Protein AF-A0A3D2ZD59-F1 (afdb_monomer)

Mean predicted aligned error: 4.28 Å

Solvent-accessible surface area (backbone atoms only — not comparable to full-atom values): 7266 Å² total; per-residue (Å²): 135,93,70,83,56,77,89,48,37,69,46,38,44,44,65,37,63,84,46,40,33,42,37,32,32,25,46,57,78,86,82,85,55,54,63,61,55,46,48,44,48,31,19,65,52,44,26,32,56,60,87,42,52,45,80,49,58,53,46,76,92,74,23,44,92,54,97,49,66,54,91,83,38,52,62,78,55,46,43,61,51,45,32,52,43,25,41,53,51,40,54,51,49,43,54,47,40,18,66,74,71,71,50,64,56,91,57,49,43,68,49,77,41,21,35,32,32,71,92,76,70,49,69,46,47,48,16,81,72,94

Secondary structure (DSSP, 8-state):
--PPPGGGHHHHEEE-TTS-EEEEES---SSS-HHHHHHHHHHHHHT--GGGEEEEES-TTTS-----S-TT-IIIIIHHHHHHHHHHHHHHHHHHHHHHHTS-GGGEEEETTEEEETTTTEEEEGGGT-

Radius of gyration: 15.38 Å; Cα contacts (8 Å, |Δi|>4): 216; chains: 1; bounding box: 40×30×43 Å

pLDDT: mean 92.48, std 12.33, range [32.56, 98.56]

Structure (mmCIF, N/CA/C/O backbone):
data_AF-A0A3D2ZD59-F1
#
_entry.id   AF-A0A3D2ZD59-F1
#
loop_
_atom_site.group_PDB
_atom_site.id
_atom_site.type_symbol
_atom_site.label_atom_id
_atom_site.label_alt_id
_atom_site.label_comp_id
_atom_site.label_asym_id
_atom_site.label_entity_id
_atom_site.label_seq_id
_atom_site.pdbx_PDB_ins_code
_atom_site.Cartn_x
_atom_site.Cartn_y
_atom_site.Cartn_z
_atom_site.occupancy
_atom_site.B_iso_or_equiv
_atom_site.auth_seq_id
_atom_site.auth_comp_id
_atom_site.auth_asym_id
_atom_site.auth_atom_id
_atom_site.pdbx_PDB_model_num
ATOM 1 N N . ALA A 1 1 ? -3.764 19.796 -15.559 1.00 32.56 1 ALA A N 1
ATOM 2 C CA . ALA A 1 1 ? -4.870 19.505 -14.630 1.00 32.56 1 ALA A CA 1
ATOM 3 C C . ALA A 1 1 ? -4.344 18.541 -13.577 1.00 32.56 1 ALA A C 1
ATOM 5 O O . ALA A 1 1 ? -3.810 17.505 -13.942 1.00 32.56 1 ALA A O 1
ATOM 6 N N . THR A 1 2 ? -4.352 18.942 -12.307 1.00 42.25 2 THR A N 1
ATOM 7 C CA . THR A 1 2 ? -3.695 18.249 -11.180 1.00 42.25 2 THR A CA 1
ATOM 8 C C . THR A 1 2 ? -4.701 17.574 -10.245 1.00 42.25 2 THR A C 1
ATOM 10 O O . THR A 1 2 ? -4.445 17.472 -9.050 1.00 42.25 2 THR A O 1
ATOM 13 N N . GLY A 1 3 ? -5.836 17.125 -10.783 1.00 39.25 3 GLY A N 1
ATOM 14 C CA . GLY A 1 3 ? -6.740 16.207 -10.095 1.00 39.25 3 GLY A CA 1
ATOM 15 C C . GLY A 1 3 ? -6.372 14.785 -10.490 1.00 39.25 3 GLY A C 1
ATOM 16 O O . GLY A 1 3 ? -6.234 14.507 -11.680 1.00 39.25 3 GLY A O 1
ATOM 17 N N . VAL A 1 4 ? -6.141 13.917 -9.509 1.00 44.81 4 VAL A N 1
ATOM 18 C CA . VAL A 1 4 ? -6.167 12.474 -9.753 1.00 44.81 4 VAL A CA 1
ATOM 19 C C . VAL A 1 4 ? -7.634 12.151 -10.025 1.00 44.81 4 VAL A C 1
ATOM 21 O O . VAL A 1 4 ? -8.473 12.424 -9.176 1.00 44.81 4 VAL A O 1
ATOM 24 N N . ASP A 1 5 ? -7.947 11.684 -11.229 1.00 50.88 5 ASP A N 1
ATOM 25 C CA . ASP A 1 5 ? -9.270 11.150 -11.548 1.00 50.88 5 ASP A CA 1
ATOM 26 C C . ASP A 1 5 ? -9.483 9.890 -10.693 1.00 50.88 5 ASP A C 1
ATOM 28 O O . ASP A 1 5 ? -8.634 8.996 -10.688 1.00 50.88 5 ASP A O 1
ATOM 32 N N . GLU A 1 6 ? -10.567 9.839 -9.918 1.00 49.81 6 GLU A N 1
ATOM 33 C CA . GLU A 1 6 ? -10.882 8.723 -9.013 1.00 49.81 6 GLU A CA 1
ATOM 34 C C . GLU A 1 6 ? -10.988 7.396 -9.781 1.00 49.81 6 GLU A C 1
ATOM 36 O O . GLU A 1 6 ? -10.546 6.359 -9.285 1.00 49.81 6 GLU A O 1
ATOM 41 N N . GLY A 1 7 ? -11.429 7.445 -11.047 1.00 52.38 7 GLY A N 1
ATOM 42 C CA . GLY A 1 7 ? -11.441 6.294 -11.955 1.00 52.38 7 GLY A CA 1
ATOM 43 C C . GLY A 1 7 ? -10.050 5.785 -12.356 1.00 52.38 7 GLY A C 1
ATOM 44 O O . GLY A 1 7 ? -9.934 4.705 -12.930 1.00 52.38 7 GLY A O 1
ATOM 45 N N . GLN A 1 8 ? -8.982 6.527 -12.046 1.00 63.59 8 GLN A N 1
ATOM 46 C CA . GLN A 1 8 ? -7.604 6.155 -12.363 1.00 63.59 8 GLN A CA 1
ATOM 47 C C . GLN A 1 8 ? -6.833 5.583 -11.166 1.00 63.59 8 GLN A C 1
ATOM 49 O O . GLN A 1 8 ? -5.776 4.997 -11.383 1.00 63.59 8 GLN A O 1
ATOM 54 N N . ILE A 1 9 ? -7.329 5.679 -9.920 1.00 74.81 9 ILE A N 1
ATOM 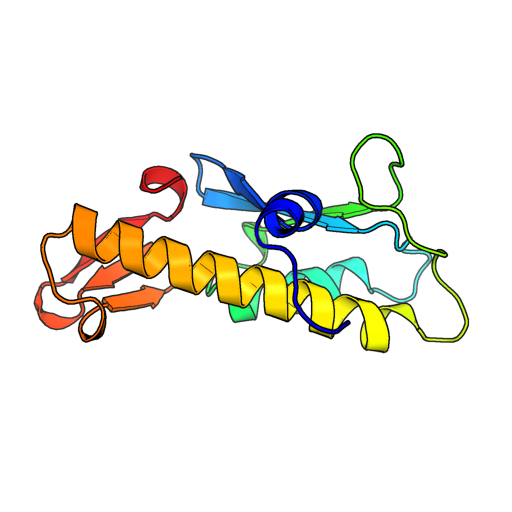55 C CA . ILE A 1 9 ? -6.636 5.110 -8.740 1.00 74.81 9 ILE A CA 1
ATOM 56 C C . ILE A 1 9 ? -6.370 3.615 -8.943 1.00 74.81 9 ILE A C 1
ATOM 58 O O . ILE A 1 9 ? -5.237 3.169 -8.756 1.00 74.81 9 ILE A O 1
ATOM 62 N N . GLY A 1 10 ? -7.377 2.879 -9.428 1.00 78.94 10 GLY A N 1
ATOM 63 C CA . GLY A 1 10 ? -7.272 1.450 -9.737 1.00 78.94 10 GLY A CA 1
ATOM 64 C C . GLY A 1 10 ? -6.219 1.110 -10.796 1.00 78.94 10 GLY A C 1
ATOM 65 O O . GLY A 1 10 ? -5.752 -0.021 -10.856 1.00 78.94 10 GLY A O 1
ATOM 66 N N . ALA A 1 11 ? -5.792 2.087 -11.601 1.00 85.25 11 ALA A N 1
ATOM 67 C CA . ALA A 1 11 ? -4.721 1.898 -12.568 1.00 85.25 11 ALA A CA 1
ATOM 68 C C . ALA A 1 11 ? -3.339 1.836 -11.888 1.00 85.25 11 ALA A C 1
ATOM 70 O O . ALA A 1 11 ? -2.431 1.196 -12.407 1.00 85.25 11 ALA A O 1
ATOM 71 N N . TRP A 1 12 ? -3.157 2.482 -10.730 1.00 91.38 12 TRP A N 1
ATOM 72 C CA . TRP A 1 12 ? -1.877 2.515 -10.005 1.00 91.38 12 TRP A CA 1
ATOM 73 C C . TRP A 1 12 ? -1.845 1.652 -8.749 1.00 91.38 12 TRP A C 1
ATOM 75 O O . TRP A 1 12 ? -0.756 1.280 -8.311 1.00 91.38 12 TRP A O 1
ATOM 85 N N . LEU A 1 13 ? -2.995 1.387 -8.135 1.00 94.56 13 LEU A N 1
ATOM 86 C CA . LEU A 1 13 ? -3.080 0.741 -6.834 1.00 94.56 13 LEU A CA 1
ATOM 87 C C . LEU A 1 13 ? -4.321 -0.149 -6.753 1.00 94.56 13 LEU A C 1
ATOM 89 O O . LEU A 1 13 ? -5.434 0.308 -7.003 1.00 94.56 13 LEU A O 1
ATOM 93 N N . HIS A 1 14 ? -4.133 -1.393 -6.325 1.00 94.94 14 HIS A N 1
ATOM 94 C CA . HIS A 1 14 ? -5.212 -2.326 -6.026 1.00 94.94 14 HIS A CA 1
ATOM 95 C C . HIS A 1 14 ? -4.955 -3.017 -4.686 1.00 94.94 14 HIS A C 1
ATOM 97 O O . HIS A 1 14 ? -3.836 -3.444 -4.413 1.00 94.94 14 HIS A O 1
ATOM 103 N N . ILE A 1 15 ? -5.988 -3.135 -3.857 1.00 95.50 15 ILE A N 1
ATOM 104 C CA . ILE A 1 15 ? -5.942 -3.847 -2.579 1.00 95.50 15 ILE A CA 1
ATOM 105 C C . ILE A 1 15 ? -6.837 -5.068 -2.748 1.00 95.50 15 ILE A C 1
ATOM 107 O O . ILE A 1 15 ? -8.016 -4.921 -3.050 1.00 95.50 15 ILE A O 1
ATOM 111 N N . GLY A 1 16 ? -6.253 -6.259 -2.641 1.00 94.12 16 GLY A N 1
ATOM 112 C CA . GLY A 1 16 ? -7.000 -7.506 -2.783 1.00 94.12 16 GLY A CA 1
ATOM 113 C C . GLY A 1 16 ? -7.647 -7.950 -1.473 1.00 94.12 16 GLY A C 1
ATOM 114 O O . GLY A 1 16 ? -7.209 -7.559 -0.393 1.00 94.12 16 GLY A O 1
ATOM 115 N N . GLU A 1 17 ? -8.590 -8.889 -1.561 1.00 93.38 17 GLU A N 1
ATOM 116 C CA . GLU A 1 17 ? -9.350 -9.442 -0.419 1.00 93.38 17 GLU A CA 1
ATOM 117 C C . GLU A 1 17 ? -8.469 -10.035 0.704 1.00 93.38 17 GLU A C 1
ATOM 119 O O . GLU A 1 17 ? -8.873 -10.167 1.857 1.00 93.38 17 GLU A O 1
ATOM 124 N N . LYS A 1 18 ? -7.221 -10.401 0.385 1.00 92.94 18 LYS A N 1
ATOM 125 C CA . LYS A 1 18 ? -6.228 -10.896 1.357 1.00 92.94 18 LYS A CA 1
ATOM 126 C C . LYS A 1 18 ? -5.375 -9.789 1.993 1.00 92.94 18 LYS A C 1
ATOM 128 O O . LYS A 1 18 ? -4.428 -10.101 2.704 1.00 92.94 18 LYS A O 1
ATOM 133 N N . GLY A 1 19 ? -5.656 -8.518 1.706 1.00 91.62 19 GLY A N 1
ATOM 134 C CA . GLY A 1 19 ? -4.890 -7.360 2.178 1.00 91.62 19 GLY A CA 1
ATOM 135 C C . GLY A 1 19 ? -3.582 -7.097 1.422 1.00 91.62 19 GLY A C 1
ATOM 136 O O . GLY A 1 19 ? -2.827 -6.210 1.813 1.00 91.62 19 GLY A O 1
ATOM 137 N N . VAL A 1 20 ? -3.303 -7.840 0.342 1.00 97.06 20 VAL A N 1
ATOM 138 C CA . VAL A 1 20 ? -2.121 -7.609 -0.504 1.00 97.06 20 VAL A CA 1
ATOM 139 C C . VAL A 1 20 ? -2.349 -6.380 -1.378 1.00 97.06 20 VAL A C 1
ATOM 141 O O . VAL A 1 20 ? -3.341 -6.299 -2.104 1.00 97.06 20 VAL A O 1
ATOM 144 N N . VAL A 1 21 ? -1.400 -5.448 -1.340 1.00 97.81 21 VAL A N 1
ATOM 145 C CA . VAL A 1 21 ? -1.420 -4.202 -2.107 1.00 97.81 21 VAL A CA 1
ATOM 146 C C . VAL A 1 21 ? -0.589 -4.363 -3.375 1.00 97.81 21 VAL A C 1
ATOM 148 O O . VAL A 1 21 ? 0.637 -4.436 -3.327 1.00 97.81 21 VAL A O 1
ATOM 151 N N . THR A 1 22 ? -1.248 -4.379 -4.527 1.00 98.00 22 THR A N 1
ATOM 152 C CA . THR A 1 22 ? -0.596 -4.353 -5.839 1.00 98.00 22 THR A CA 1
ATOM 153 C C . THR A 1 22 ? -0.396 -2.910 -6.291 1.00 98.00 22 THR A C 1
ATOM 155 O O . THR A 1 22 ? -1.340 -2.124 -6.320 1.00 98.00 22 THR A O 1
ATOM 158 N N . ILE A 1 23 ? 0.836 -2.562 -6.649 1.00 97.94 23 ILE A N 1
ATOM 159 C CA . ILE A 1 23 ? 1.255 -1.223 -7.064 1.00 97.94 23 ILE A CA 1
ATOM 160 C C . ILE A 1 23 ? 1.741 -1.303 -8.508 1.00 97.94 23 ILE A C 1
ATOM 162 O O . ILE A 1 23 ? 2.695 -2.023 -8.808 1.00 97.94 23 ILE A O 1
ATOM 166 N N . CYS A 1 24 ? 1.132 -0.528 -9.396 1.00 97.12 24 CYS A N 1
ATOM 167 C CA . CYS A 1 24 ? 1.411 -0.561 -10.825 1.00 97.12 24 CYS A CA 1
ATOM 168 C C . CYS A 1 24 ? 2.128 0.712 -11.279 1.00 97.12 24 CYS A C 1
ATOM 170 O O . CYS A 1 24 ? 1.707 1.838 -11.002 1.00 97.12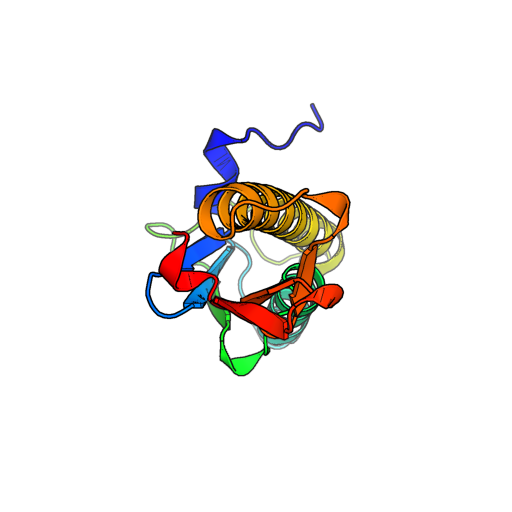 24 CYS A O 1
ATOM 172 N N . THR A 1 25 ? 3.225 0.546 -12.017 1.00 96.12 25 THR A N 1
ATOM 173 C CA . THR A 1 25 ? 3.949 1.667 -12.623 1.00 96.12 25 THR A CA 1
ATOM 174 C C . THR A 1 25 ? 4.599 1.275 -13.945 1.00 96.12 25 THR A C 1
ATOM 176 O O . THR A 1 25 ? 5.208 0.218 -14.070 1.00 96.12 25 THR A O 1
ATOM 179 N N . GLY A 1 26 ? 4.539 2.161 -14.941 1.00 95.75 26 GLY A N 1
ATOM 180 C CA . GLY A 1 26 ? 5.315 2.003 -16.173 1.00 95.75 26 GLY A CA 1
ATOM 181 C C . GLY A 1 26 ? 6.807 2.338 -16.015 1.00 95.75 26 GLY A C 1
ATOM 182 O O . GLY A 1 26 ? 7.571 2.209 -16.971 1.00 95.75 26 GLY A O 1
ATOM 183 N N . LYS A 1 27 ? 7.263 2.772 -14.827 1.00 96.19 27 LYS A N 1
ATOM 184 C CA . LYS A 1 27 ? 8.700 2.868 -14.536 1.00 96.19 27 LYS A CA 1
ATOM 185 C C . LYS A 1 27 ? 9.327 1.481 -14.550 1.00 96.19 27 LYS A C 1
ATOM 187 O O . LYS A 1 27 ? 8.713 0.507 -14.132 1.00 96.19 27 LYS A O 1
ATOM 192 N N . VAL A 1 28 ? 10.590 1.418 -14.959 1.00 95.62 28 VAL A N 1
ATOM 193 C CA . VAL A 1 28 ? 11.375 0.178 -14.974 1.00 95.62 28 VAL A CA 1
ATOM 194 C C . VAL A 1 28 ? 12.574 0.321 -14.049 1.00 95.62 28 VAL A C 1
ATOM 196 O O . VAL A 1 28 ? 13.265 1.346 -14.042 1.00 95.62 28 VAL A O 1
ATOM 199 N N . GLU A 1 29 ? 12.796 -0.708 -13.246 1.00 93.75 29 GLU A N 1
ATOM 200 C CA . GLU A 1 29 ? 13.947 -0.836 -12.362 1.00 93.75 29 GLU A CA 1
ATOM 201 C C . GLU A 1 29 ? 15.123 -1.478 -13.108 1.00 93.75 29 GLU A C 1
ATOM 203 O O . GLU A 1 29 ? 14.960 -2.530 -13.719 1.00 93.75 29 GLU A O 1
ATOM 208 N N . VAL A 1 30 ? 16.297 -0.843 -13.058 1.00 94.69 30 VAL A N 1
ATOM 209 C CA . VAL A 1 30 ? 17.532 -1.275 -13.739 1.00 94.69 30 VAL A CA 1
ATOM 210 C C . VAL A 1 30 ? 18.784 -1.135 -12.851 1.00 94.69 30 VAL A C 1
ATOM 212 O O . VAL A 1 30 ? 19.900 -1.122 -13.364 1.00 94.69 30 VAL A O 1
ATOM 215 N N . GLY A 1 31 ? 18.622 -1.027 -11.525 1.00 94.88 31 GLY A N 1
ATOM 216 C CA . GLY A 1 31 ? 19.711 -0.965 -10.537 1.00 94.88 31 GLY A CA 1
ATOM 217 C C . GLY A 1 31 ? 19.675 0.247 -9.594 1.00 94.88 31 GLY A C 1
ATOM 218 O O . GLY A 1 31 ? 20.490 0.333 -8.680 1.00 94.88 31 GLY A O 1
ATOM 219 N N . GLN A 1 32 ? 18.749 1.186 -9.791 1.00 94.56 32 GLN A N 1
ATOM 220 C CA . GLN A 1 32 ? 18.572 2.396 -8.979 1.00 94.56 32 GLN A CA 1
ATOM 221 C C . GLN A 1 32 ? 17.768 2.185 -7.684 1.00 94.56 32 GLN A C 1
ATOM 223 O O . GLN A 1 32 ? 17.667 3.098 -6.866 1.00 94.56 32 GLN A O 1
ATOM 228 N N . ASN A 1 33 ? 17.169 1.009 -7.515 1.00 95.06 33 ASN A N 1
ATOM 229 C CA . ASN A 1 33 ? 16.338 0.605 -6.387 1.00 95.06 33 ASN A CA 1
ATOM 230 C C . ASN A 1 33 ? 15.018 1.405 -6.224 1.00 95.06 33 ASN A C 1
ATOM 232 O O . ASN A 1 33 ? 14.546 1.646 -5.106 1.00 95.06 33 ASN A O 1
ATOM 236 N N . ILE A 1 34 ? 14.374 1.810 -7.330 1.00 96.56 34 ILE A N 1
ATOM 237 C CA . ILE A 1 34 ? 13.051 2.464 -7.289 1.00 96.56 34 ILE A CA 1
ATOM 238 C C . ILE A 1 34 ? 11.927 1.495 -6.934 1.00 96.56 34 ILE A C 1
ATOM 240 O O . ILE A 1 34 ? 10.928 1.942 -6.388 1.00 96.56 34 ILE A O 1
ATOM 244 N N . ARG A 1 35 ? 12.075 0.185 -7.177 1.00 97.12 35 ARG A N 1
ATOM 245 C CA . ARG A 1 35 ? 11.084 -0.801 -6.712 1.00 97.12 35 ARG A CA 1
ATOM 246 C C . ARG A 1 35 ? 10.903 -0.697 -5.194 1.00 97.12 35 ARG A C 1
ATOM 248 O O . ARG A 1 35 ? 9.813 -0.444 -4.705 1.00 97.12 35 ARG A O 1
ATOM 255 N N . THR A 1 36 ? 11.992 -0.812 -4.443 1.00 97.25 36 THR A N 1
ATOM 256 C CA . THR A 1 36 ? 11.933 -0.766 -2.978 1.00 97.25 36 THR A CA 1
ATOM 257 C C . THR A 1 36 ? 11.429 0.586 -2.478 1.00 97.25 36 THR A C 1
ATOM 259 O O . THR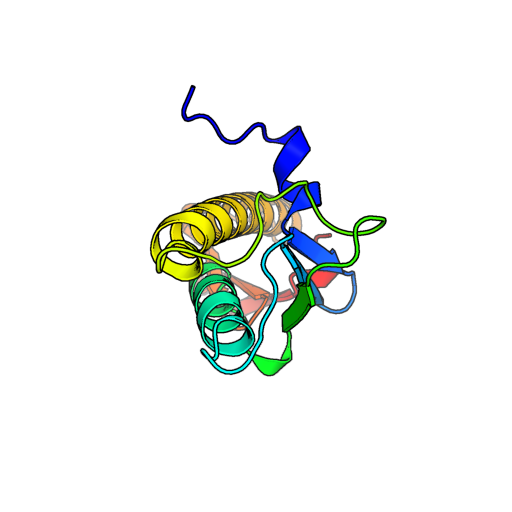 A 1 36 ? 10.488 0.642 -1.694 1.00 97.25 36 THR A O 1
ATOM 262 N N . SER A 1 37 ? 12.007 1.686 -2.967 1.00 97.50 37 SER A N 1
ATOM 263 C CA . SER A 1 37 ? 11.658 3.025 -2.469 1.00 97.50 37 SER A CA 1
ATOM 264 C C . SER A 1 37 ? 10.231 3.464 -2.818 1.00 97.50 37 SER A C 1
ATOM 266 O O . SER A 1 37 ? 9.590 4.138 -2.011 1.00 97.50 37 SER A O 1
ATOM 268 N N . LEU A 1 38 ? 9.697 3.080 -3.984 1.00 98.12 38 LEU A N 1
ATOM 269 C CA . LEU A 1 38 ? 8.302 3.363 -4.335 1.00 98.12 38 LEU A CA 1
ATOM 270 C C . LEU A 1 38 ? 7.327 2.479 -3.547 1.00 98.12 38 LEU A C 1
ATOM 272 O O . LEU A 1 38 ? 6.307 2.992 -3.091 1.00 98.12 38 LEU A O 1
ATOM 276 N N . ALA A 1 39 ? 7.650 1.197 -3.337 1.00 98.31 39 ALA A N 1
ATOM 277 C CA . ALA A 1 39 ? 6.856 0.308 -2.489 1.00 98.31 39 ALA A CA 1
ATOM 278 C C . ALA A 1 39 ? 6.768 0.835 -1.049 1.00 98.31 39 ALA A C 1
ATOM 280 O O . ALA A 1 39 ? 5.674 0.942 -0.505 1.00 98.31 39 ALA A O 1
ATOM 281 N N . GLN A 1 40 ? 7.895 1.268 -0.472 1.00 98.44 40 GLN A N 1
ATOM 282 C CA . GLN A 1 40 ? 7.938 1.897 0.854 1.00 98.44 40 GLN A CA 1
ATOM 283 C C . GLN A 1 40 ? 7.074 3.156 0.924 1.00 98.44 40 GLN A C 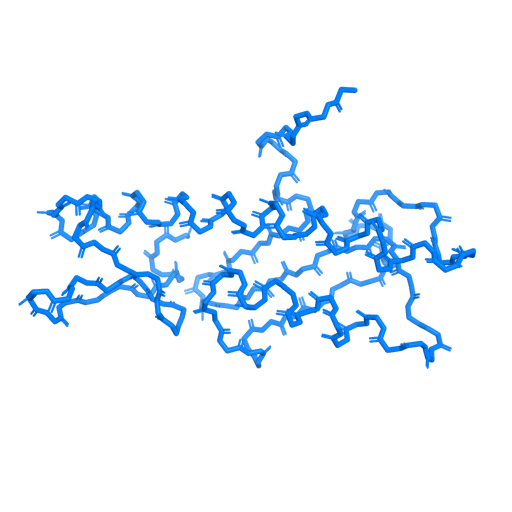1
ATOM 285 O O . GLN A 1 40 ? 6.301 3.321 1.860 1.00 98.44 40 GLN A O 1
ATOM 290 N N . ALA A 1 41 ? 7.143 4.023 -0.091 1.00 98.31 41 ALA A N 1
ATOM 291 C CA . ALA A 1 41 ? 6.336 5.239 -0.120 1.00 98.31 41 ALA A CA 1
ATOM 292 C C . ALA A 1 41 ? 4.825 4.955 -0.095 1.00 98.31 41 ALA A C 1
ATOM 294 O O . ALA A 1 41 ? 4.081 5.719 0.517 1.00 98.31 41 ALA A O 1
ATOM 295 N N . VAL A 1 42 ? 4.381 3.880 -0.753 1.00 98.44 42 VAL A N 1
ATOM 296 C CA . VAL A 1 42 ? 2.982 3.435 -0.725 1.00 98.44 42 VAL A CA 1
ATOM 297 C C . VAL A 1 42 ? 2.639 2.753 0.595 1.00 98.44 42 VAL A C 1
ATOM 299 O O . VAL A 1 42 ? 1.599 3.064 1.168 1.00 98.44 42 VAL A O 1
ATOM 302 N N . ALA A 1 43 ? 3.499 1.860 1.089 1.00 98.56 43 ALA A N 1
ATOM 303 C CA . ALA A 1 43 ? 3.289 1.137 2.340 1.00 98.56 43 ALA A CA 1
ATOM 304 C C . ALA A 1 43 ? 3.136 2.096 3.531 1.00 98.56 43 ALA A C 1
ATOM 306 O O . ALA A 1 43 ? 2.170 1.997 4.288 1.00 98.56 43 ALA A O 1
ATOM 307 N N . ASP A 1 44 ? 4.027 3.089 3.628 1.00 98.50 44 ASP A N 1
ATOM 308 C CA . ASP A 1 44 ? 3.987 4.142 4.645 1.00 98.50 44 ASP A CA 1
ATOM 309 C C . ASP A 1 44 ? 2.674 4.924 4.609 1.00 98.50 44 ASP A C 1
ATOM 311 O O . ASP A 1 44 ? 2.109 5.260 5.650 1.00 98.50 44 ASP A O 1
ATOM 315 N N . GLU A 1 45 ? 2.213 5.250 3.401 1.00 98.44 45 GLU A N 1
ATOM 316 C CA . GLU A 1 45 ? 1.005 6.035 3.195 1.00 98.44 45 GLU A CA 1
ATOM 317 C C . GLU A 1 45 ? -0.246 5.210 3.520 1.00 98.44 45 GLU A C 1
ATOM 319 O O . GLU A 1 45 ? -1.127 5.696 4.219 1.00 98.44 45 GLU A O 1
ATOM 324 N N . LEU A 1 46 ? -0.317 3.948 3.090 1.00 97.69 46 LEU A N 1
ATOM 325 C CA . LEU A 1 46 ? -1.437 3.052 3.398 1.00 97.69 46 LEU A CA 1
ATOM 326 C C . LEU A 1 46 ? -1.414 2.502 4.825 1.00 97.69 46 LEU A C 1
ATOM 328 O O . LEU A 1 46 ? -2.415 1.933 5.254 1.00 97.69 46 LEU A O 1
ATOM 332 N N . ARG A 1 47 ? -0.308 2.672 5.558 1.00 98.25 47 ARG A N 1
ATOM 333 C CA . ARG A 1 47 ? -0.090 2.075 6.884 1.00 98.25 47 ARG A CA 1
ATOM 334 C C . ARG A 1 47 ? -0.150 0.549 6.837 1.00 98.25 47 ARG A C 1
ATOM 336 O O . ARG A 1 47 ? -0.815 -0.065 7.662 1.00 98.25 47 ARG A O 1
ATOM 343 N N . VAL A 1 48 ? 0.536 -0.055 5.869 1.00 98.31 48 VAL A N 1
ATOM 344 C CA . VAL A 1 48 ? 0.668 -1.517 5.741 1.00 98.31 48 VAL A CA 1
ATOM 345 C C . VAL A 1 48 ? 2.129 -1.950 5.874 1.00 98.31 48 VAL A C 1
ATOM 347 O O . VAL A 1 48 ? 3.020 -1.159 5.550 1.00 98.31 48 VAL A O 1
ATOM 350 N N . PRO A 1 49 ? 2.404 -3.199 6.285 1.00 97.69 49 PRO A N 1
ATOM 351 C CA . PRO A 1 49 ? 3.736 -3.776 6.172 1.00 97.69 49 PRO A CA 1
ATOM 352 C C . PRO A 1 49 ? 4.240 -3.767 4.729 1.00 97.69 49 PRO A C 1
ATOM 354 O O . PRO A 1 49 ? 3.480 -4.000 3.785 1.00 97.69 49 PRO A O 1
ATOM 357 N N . LEU A 1 50 ? 5.541 -3.544 4.543 1.00 97.69 50 LEU A N 1
ATOM 358 C CA . LEU A 1 50 ? 6.146 -3.528 3.209 1.00 97.69 50 LEU A CA 1
ATOM 359 C C . LEU A 1 50 ? 5.995 -4.888 2.511 1.00 97.69 50 LEU A C 1
ATOM 361 O O . LEU A 1 50 ? 5.762 -4.945 1.305 1.00 97.69 50 LEU A O 1
ATOM 365 N N . GLU A 1 51 ? 6.083 -5.979 3.267 1.00 97.31 51 GLU A N 1
ATOM 366 C CA . GLU A 1 51 ? 5.899 -7.354 2.804 1.00 97.31 51 GLU A CA 1
ATOM 367 C C . GLU A 1 51 ? 4.491 -7.644 2.265 1.00 97.31 51 GLU A C 1
ATOM 369 O O . GLU A 1 51 ? 4.311 -8.608 1.523 1.00 97.31 51 GLU A O 1
ATOM 374 N N . HIS A 1 52 ? 3.501 -6.805 2.582 1.00 96.69 52 HIS A N 1
ATOM 375 C CA . HIS A 1 52 ? 2.152 -6.904 2.022 1.00 96.69 52 HIS A CA 1
ATOM 376 C C . HIS A 1 52 ? 2.019 -6.170 0.681 1.00 96.69 52 HIS A C 1
ATOM 378 O O . HIS A 1 52 ? 0.930 -6.126 0.111 1.00 96.69 52 HIS A O 1
ATOM 384 N N . THR A 1 53 ? 3.105 -5.598 0.154 1.00 97.94 53 THR A N 1
ATOM 385 C CA . THR A 1 53 ? 3.103 -4.892 -1.129 1.00 97.94 53 THR A CA 1
ATOM 386 C C . THR A 1 53 ? 3.756 -5.713 -2.239 1.00 97.94 53 THR A C 1
ATOM 388 O O . THR A 1 53 ? 4.768 -6.386 -2.048 1.00 97.94 53 THR A O 1
ATOM 391 N N . VAL A 1 54 ? 3.190 -5.624 -3.440 1.00 97.75 54 VAL A N 1
ATOM 392 C CA . VAL A 1 54 ? 3.729 -6.211 -4.667 1.00 97.75 54 VAL A CA 1
ATOM 393 C C . VAL A 1 54 ? 3.774 -5.127 -5.732 1.00 97.75 54 VAL A C 1
ATOM 395 O O . VAL A 1 54 ? 2.786 -4.437 -5.962 1.00 97.75 54 VAL A O 1
ATOM 398 N N . MET A 1 55 ? 4.914 -4.976 -6.406 1.00 96.94 55 MET A N 1
ATOM 399 C CA . MET A 1 55 ? 5.051 -4.026 -7.510 1.00 96.94 55 MET A CA 1
ATOM 400 C C . MET A 1 55 ? 5.044 -4.719 -8.868 1.00 96.94 55 MET A C 1
ATOM 402 O O . MET A 1 55 ? 5.880 -5.588 -9.123 1.00 96.94 55 MET A O 1
ATOM 406 N N . ILE A 1 56 ? 4.184 -4.245 -9.766 1.00 97.19 56 ILE A N 1
ATOM 407 C CA . ILE A 1 56 ? 4.193 -4.574 -11.192 1.00 97.19 56 ILE A CA 1
ATOM 408 C C . ILE A 1 56 ? 4.813 -3.390 -11.936 1.00 97.19 56 ILE A C 1
ATOM 410 O O . ILE A 1 56 ? 4.384 -2.242 -11.790 1.00 97.19 56 ILE A O 1
ATOM 414 N N . MET A 1 57 ? 5.875 -3.664 -12.696 1.00 96.69 57 MET A N 1
ATOM 415 C CA . MET A 1 57 ? 6.708 -2.643 -13.330 1.00 96.69 57 MET A CA 1
ATOM 416 C C . MET A 1 57 ? 6.930 -2.962 -14.804 1.00 96.69 57 MET A C 1
ATOM 418 O O . MET A 1 57 ? 7.441 -4.032 -15.121 1.00 96.69 57 MET A O 1
ATOM 422 N N . GLY A 1 58 ? 6.601 -2.020 -15.687 1.00 93.81 58 GLY A N 1
ATOM 423 C CA . GLY A 1 58 ? 6.938 -2.099 -17.115 1.00 93.81 58 GLY A CA 1
ATOM 424 C C . GLY A 1 58 ? 6.179 -3.143 -17.943 1.00 93.81 58 GLY A C 1
ATOM 425 O O . GLY A 1 58 ? 6.484 -3.280 -19.124 1.00 93.81 58 GLY A O 1
ATOM 426 N N . ASP A 1 59 ? 5.206 -3.849 -17.364 1.00 95.12 59 ASP A N 1
ATOM 427 C CA . ASP A 1 59 ? 4.288 -4.708 -18.114 1.00 95.12 59 ASP A CA 1
ATOM 428 C C . ASP A 1 59 ? 3.162 -3.852 -18.704 1.00 95.12 59 ASP A C 1
ATOM 430 O O . ASP A 1 59 ? 2.257 -3.419 -17.990 1.00 95.12 59 ASP A O 1
ATOM 434 N N . THR A 1 60 ? 3.245 -3.563 -20.002 1.00 93.00 60 THR A N 1
ATOM 435 C CA . THR A 1 60 ? 2.341 -2.629 -20.688 1.00 93.00 60 THR A CA 1
ATOM 436 C C . THR A 1 60 ? 0.887 -3.083 -20.739 1.00 93.00 60 THR A C 1
ATOM 438 O O . THR A 1 60 ? 0.028 -2.239 -20.979 1.00 93.00 60 THR A O 1
ATOM 441 N N . ASP A 1 61 ? 0.607 -4.367 -20.500 1.00 93.56 61 ASP A N 1
ATOM 442 C CA . ASP A 1 61 ? -0.764 -4.880 -20.426 1.00 93.56 61 ASP A CA 1
ATOM 443 C C . ASP A 1 61 ? -1.383 -4.645 -19.038 1.00 93.56 61 ASP A C 1
ATOM 445 O O . ASP A 1 61 ? -2.606 -4.618 -18.896 1.00 93.56 61 ASP A O 1
ATOM 449 N N . LEU A 1 62 ? -0.547 -4.455 -18.010 1.00 91.75 62 LEU A N 1
ATOM 450 C CA . LEU A 1 62 ? -0.963 -4.403 -16.605 1.00 91.75 62 LEU A CA 1
ATOM 451 C C . LEU A 1 62 ? -0.745 -3.044 -15.932 1.00 91.75 62 LEU A C 1
ATOM 453 O O . LEU A 1 62 ? -1.283 -2.812 -14.848 1.00 91.75 62 LEU A O 1
ATOM 457 N N . VAL A 1 63 ? 0.061 -2.153 -16.519 1.00 94.19 63 VAL A N 1
ATOM 458 C CA . VAL A 1 63 ? 0.443 -0.882 -15.884 1.00 94.19 63 VAL A CA 1
ATOM 459 C C . VAL A 1 63 ? 0.037 0.346 -16.703 1.00 94.19 63 VAL A C 1
ATOM 461 O O . VAL A 1 63 ? -0.007 0.297 -17.933 1.00 94.19 63 VAL A O 1
ATOM 464 N N . PRO A 1 64 ? -0.194 1.500 -16.050 1.00 91.06 64 PRO A N 1
ATOM 465 C CA . PRO A 1 64 ? -0.480 2.745 -16.748 1.00 91.06 64 PRO A CA 1
ATOM 466 C C . PRO A 1 64 ? 0.700 3.183 -17.605 1.00 91.06 64 PRO A C 1
ATOM 468 O O . PRO A 1 64 ? 1.863 2.998 -17.231 1.00 91.06 64 PRO A O 1
ATOM 471 N N . TYR A 1 65 ? 0.390 3.853 -18.715 1.00 91.38 65 TYR A N 1
ATOM 472 C CA . TYR A 1 65 ? 1.408 4.435 -19.577 1.00 91.38 65 TYR A CA 1
ATOM 473 C C . TYR A 1 65 ? 2.359 5.347 -18.789 1.00 91.38 65 TYR A C 1
ATOM 475 O O . TYR A 1 65 ? 1.943 6.268 -18.083 1.00 91.38 65 TYR A O 1
ATOM 483 N N . ASP A 1 66 ? 3.656 5.129 -18.985 1.00 91.94 66 ASP A N 1
ATOM 484 C CA . ASP A 1 66 ? 4.725 5.972 -18.474 1.00 91.94 66 ASP A CA 1
ATOM 485 C C . ASP A 1 66 ? 5.783 6.159 -19.572 1.00 91.94 66 ASP A C 1
ATOM 487 O O . ASP A 1 66 ? 5.976 5.315 -20.443 1.00 91.94 66 ASP A O 1
ATOM 491 N N . ARG A 1 67 ? 6.507 7.278 -19.525 1.00 92.12 67 ARG A N 1
ATOM 492 C CA . ARG A 1 67 ? 7.598 7.591 -20.463 1.00 92.12 67 ARG A CA 1
ATOM 493 C C . ARG A 1 67 ? 8.893 6.806 -20.183 1.00 92.12 67 ARG A C 1
ATOM 495 O O . ARG A 1 67 ? 9.910 7.091 -20.811 1.00 92.12 67 ARG A O 1
ATOM 502 N N . GLY A 1 68 ? 8.885 5.899 -19.213 1.00 93.00 68 GLY A N 1
ATOM 503 C CA . GLY A 1 68 ? 10.017 5.097 -18.775 1.00 93.00 68 GLY A CA 1
ATOM 504 C C . GLY A 1 68 ? 10.892 5.764 -17.709 1.00 93.00 68 GLY A C 1
ATOM 505 O O . GLY A 1 68 ? 10.607 6.839 -17.160 1.00 93.00 68 GLY A O 1
ATOM 506 N N . THR A 1 69 ? 12.001 5.094 -17.411 1.00 95.94 69 THR A N 1
ATOM 507 C CA . THR A 1 69 ? 13.016 5.527 -16.444 1.00 95.94 69 THR A CA 1
ATOM 508 C C . THR A 1 69 ? 14.123 6.298 -17.159 1.00 95.94 69 THR A C 1
ATOM 510 O O . THR A 1 69 ? 14.898 5.724 -17.916 1.00 95.94 69 THR A O 1
ATOM 513 N N . TYR A 1 70 ? 14.211 7.607 -16.916 1.00 94.06 70 TYR A N 1
ATOM 514 C CA . TYR A 1 70 ? 15.270 8.474 -17.444 1.00 94.06 70 TYR A CA 1
ATOM 515 C C . TYR A 1 70 ? 15.380 9.767 -16.625 1.00 94.06 70 TYR A C 1
ATOM 517 O O . TYR A 1 70 ? 14.464 10.120 -15.875 1.00 94.06 70 TYR A O 1
ATOM 525 N N . GLY A 1 71 ? 16.495 10.488 -16.787 1.00 95.00 71 GLY A N 1
ATOM 526 C CA . GLY A 1 71 ? 16.676 11.863 -16.296 1.00 95.00 71 GLY A CA 1
ATOM 527 C C . GLY A 1 71 ? 16.426 12.055 -14.798 1.00 95.00 71 GLY A C 1
ATOM 528 O O . GLY A 1 71 ? 15.924 13.104 -14.404 1.00 95.00 71 GLY A O 1
ATOM 529 N N . SER A 1 72 ? 16.676 11.026 -13.983 1.00 95.06 72 SER A N 1
ATOM 530 C CA . SER A 1 72 ? 16.374 11.014 -12.542 1.00 95.06 72 SER A CA 1
ATOM 531 C C . SER A 1 72 ? 14.916 11.354 -12.209 1.00 95.06 72 SER A C 1
ATOM 533 O O . SER A 1 72 ? 14.617 11.882 -11.142 1.00 95.06 72 SER A O 1
ATOM 535 N N . ARG A 1 73 ? 13.982 11.054 -13.120 1.00 94.31 73 ARG A N 1
ATOM 536 C CA . ARG A 1 73 ? 12.570 11.429 -12.970 1.00 94.31 73 ARG A CA 1
ATOM 537 C C . ARG A 1 73 ? 11.737 10.410 -12.210 1.00 94.31 73 ARG A C 1
ATOM 539 O O . ARG A 1 73 ? 10.651 10.776 -11.775 1.00 94.31 73 ARG A O 1
ATOM 546 N N . SER A 1 74 ? 12.199 9.171 -12.034 1.00 95.62 74 SER A N 1
ATOM 547 C CA . SER A 1 74 ? 11.384 8.104 -11.438 1.00 95.62 74 SER A CA 1
ATOM 548 C C . SER A 1 74 ? 10.856 8.475 -10.055 1.00 95.62 74 SER A C 1
ATOM 550 O O . SER A 1 74 ? 9.645 8.572 -9.893 1.00 95.62 74 SER A O 1
ATOM 552 N N . THR A 1 75 ? 11.725 8.801 -9.100 1.00 95.50 75 THR A N 1
ATOM 553 C CA . THR A 1 75 ? 11.288 9.200 -7.752 1.00 95.50 75 THR A CA 1
ATOM 554 C C . THR A 1 75 ? 10.537 10.537 -7.741 1.00 95.50 75 THR A C 1
ATOM 556 O O . THR A 1 75 ? 9.418 10.559 -7.232 1.00 95.50 75 THR A O 1
ATOM 559 N N . PRO A 1 76 ? 11.045 11.634 -8.348 1.00 95.56 76 PRO A N 1
ATOM 560 C CA . PRO A 1 76 ? 10.366 12.933 -8.291 1.00 95.56 76 PRO A CA 1
ATOM 561 C C . PRO A 1 76 ? 8.980 12.961 -8.941 1.00 95.56 76 PRO A C 1
ATOM 563 O O . PRO A 1 76 ? 8.162 13.803 -8.587 1.00 95.56 76 PRO A O 1
ATOM 566 N N . THR A 1 77 ? 8.714 12.078 -9.908 1.00 93.69 77 THR A N 1
ATOM 567 C CA . THR A 1 77 ? 7.408 12.026 -10.586 1.00 93.69 77 THR A CA 1
ATOM 568 C C . THR A 1 77 ? 6.502 10.942 -10.024 1.00 93.69 77 THR A C 1
ATOM 570 O O . THR A 1 77 ? 5.324 11.203 -9.788 1.00 93.69 77 THR A O 1
ATOM 573 N N . MET A 1 78 ? 7.033 9.741 -9.784 1.00 95.31 78 MET A N 1
ATOM 574 C CA . MET A 1 78 ? 6.206 8.591 -9.448 1.00 95.31 78 MET A CA 1
ATOM 575 C C . MET A 1 78 ? 5.893 8.502 -7.956 1.00 95.31 78 MET A C 1
ATOM 577 O O . MET A 1 78 ? 4.768 8.159 -7.609 1.00 95.31 78 MET A O 1
ATOM 581 N N . ALA A 1 79 ? 6.825 8.872 -7.070 1.00 96.12 79 ALA A N 1
ATOM 582 C CA . ALA A 1 79 ? 6.573 8.792 -5.630 1.00 96.12 79 ALA A CA 1
ATOM 583 C C . ALA A 1 79 ? 5.411 9.705 -5.181 1.00 96.12 79 ALA A C 1
ATOM 585 O O . ALA A 1 79 ? 4.522 9.208 -4.492 1.00 96.12 79 ALA A O 1
ATOM 586 N N . PRO A 1 80 ? 5.316 10.986 -5.605 1.00 96.06 80 PRO A N 1
ATOM 587 C CA . PRO A 1 80 ? 4.168 11.825 -5.253 1.00 96.06 80 PRO A CA 1
ATOM 588 C C . PRO A 1 80 ? 2.850 11.319 -5.846 1.00 96.06 80 PRO A C 1
ATOM 590 O O . PRO A 1 80 ? 1.805 11.425 -5.212 1.00 96.06 80 PRO A O 1
ATOM 593 N N . GLN A 1 81 ? 2.878 10.767 -7.061 1.00 94.94 81 GLN A N 1
ATOM 594 C CA . GLN A 1 81 ? 1.684 10.2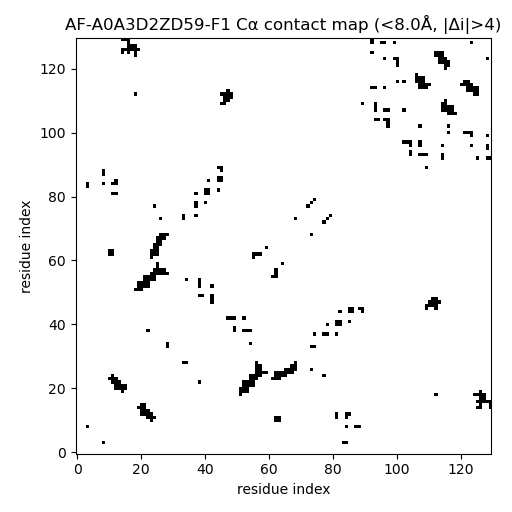14 -7.700 1.00 94.94 81 GLN A CA 1
ATOM 595 C C . GLN A 1 81 ? 1.164 8.988 -6.940 1.00 94.94 81 GLN A C 1
ATOM 597 O O . GLN A 1 81 ? -0.016 8.947 -6.602 1.00 94.94 81 GLN A O 1
ATOM 602 N N . LEU A 1 82 ? 2.044 8.034 -6.623 1.00 96.81 82 LEU A N 1
ATOM 603 C CA . LEU A 1 82 ? 1.678 6.835 -5.872 1.00 96.81 82 LEU A CA 1
ATOM 604 C C . LEU A 1 82 ? 1.246 7.164 -4.441 1.00 96.81 82 LEU A C 1
ATOM 606 O O . LEU A 1 82 ? 0.257 6.611 -3.979 1.00 96.81 82 LEU A O 1
ATOM 610 N N . ARG A 1 83 ? 1.905 8.119 -3.768 1.00 97.38 83 ARG A N 1
ATOM 611 C CA . ARG A 1 83 ? 1.464 8.601 -2.448 1.00 97.38 83 ARG A CA 1
ATOM 612 C C . ARG A 1 83 ? 0.070 9.216 -2.492 1.00 97.38 83 ARG A C 1
ATOM 614 O O . ARG A 1 83 ? -0.728 8.956 -1.608 1.00 97.38 83 ARG A O 1
ATOM 621 N N . ARG A 1 84 ? -0.274 9.987 -3.528 1.00 95.88 84 ARG A N 1
ATOM 622 C CA . ARG A 1 84 ? -1.642 10.518 -3.664 1.00 95.88 84 ARG A CA 1
ATOM 623 C C . ARG A 1 84 ? -2.676 9.414 -3.877 1.00 95.88 84 ARG A C 1
ATOM 625 O O . ARG A 1 84 ? -3.725 9.463 -3.246 1.00 95.88 84 ARG A O 1
ATOM 632 N N . ALA A 1 85 ? -2.377 8.427 -4.723 1.00 95.62 85 ALA A N 1
ATOM 633 C CA . ALA A 1 85 ? -3.261 7.278 -4.931 1.00 95.62 85 ALA A CA 1
ATOM 634 C C . ALA A 1 85 ? -3.446 6.464 -3.637 1.00 95.62 85 ALA A C 1
ATOM 636 O O . ALA A 1 85 ? -4.568 6.138 -3.265 1.00 95.62 85 ALA A O 1
ATOM 637 N N . ALA A 1 86 ? -2.352 6.207 -2.919 1.00 97.25 86 ALA A N 1
ATOM 638 C CA . ALA A 1 86 ? -2.351 5.530 -1.628 1.00 97.25 86 ALA A CA 1
ATOM 639 C C . ALA A 1 86 ? -3.133 6.305 -0.556 1.00 97.25 86 ALA A C 1
ATOM 641 O O . ALA A 1 86 ? -3.947 5.716 0.147 1.00 97.25 86 ALA A O 1
ATOM 642 N N . ALA A 1 87 ? -2.946 7.624 -0.463 1.00 96.88 87 ALA A N 1
ATOM 643 C CA . ALA A 1 87 ? -3.697 8.465 0.461 1.00 96.88 87 ALA A CA 1
ATOM 644 C C . ALA A 1 87 ? -5.200 8.396 0.168 1.00 96.88 87 ALA A C 1
ATOM 646 O O . ALA A 1 87 ? -5.978 8.130 1.074 1.00 96.88 87 ALA A O 1
ATOM 647 N N . ALA A 1 88 ? -5.604 8.551 -1.097 1.00 95.62 88 ALA A N 1
ATOM 648 C CA . ALA A 1 88 ? -7.007 8.457 -1.493 1.00 95.62 88 ALA A CA 1
ATOM 649 C C . ALA A 1 88 ? -7.615 7.080 -1.167 1.00 95.62 88 ALA A C 1
ATOM 651 O O . ALA A 1 88 ? -8.707 7.007 -0.610 1.00 95.62 88 ALA A O 1
ATOM 652 N N . ALA A 1 89 ? -6.887 5.992 -1.439 1.00 95.62 89 ALA A N 1
ATOM 653 C CA . ALA A 1 89 ? -7.325 4.641 -1.093 1.00 95.62 89 ALA A CA 1
ATOM 654 C C . ALA A 1 89 ? -7.463 4.435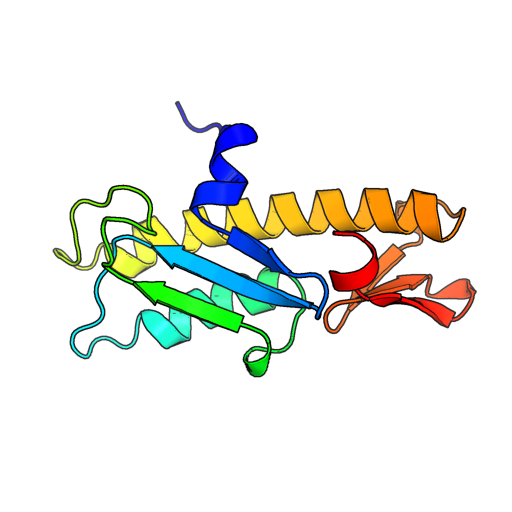 0.425 1.00 95.62 89 ALA A C 1
ATOM 656 O O . ALA A 1 89 ? -8.448 3.850 0.871 1.00 95.62 89 ALA A O 1
ATOM 657 N N . ARG A 1 90 ? -6.525 4.955 1.231 1.00 96.88 90 ARG A N 1
ATOM 658 C CA . ARG A 1 90 ? -6.630 4.925 2.698 1.00 96.88 90 ARG A CA 1
ATOM 659 C C . ARG A 1 90 ? -7.857 5.691 3.175 1.00 96.88 90 ARG A C 1
ATOM 661 O O . ARG A 1 90 ? -8.586 5.189 4.026 1.00 96.88 90 ARG A O 1
ATOM 668 N N . GLU A 1 91 ? -8.091 6.890 2.640 1.00 96.19 91 GLU A N 1
ATOM 669 C CA . GLU A 1 91 ? -9.250 7.680 3.042 1.00 96.19 91 GLU A CA 1
ATOM 670 C C . GLU A 1 91 ? -10.553 6.932 2.738 1.00 96.19 91 GLU A C 1
ATOM 672 O O . GLU A 1 91 ? -11.415 6.868 3.612 1.00 96.19 91 GLU A O 1
ATOM 677 N N . TRP A 1 92 ? -10.658 6.299 1.568 1.00 95.06 92 TRP A N 1
ATOM 678 C CA . TRP A 1 92 ? -11.824 5.498 1.200 1.00 95.06 92 TRP A CA 1
ATOM 679 C C . TRP A 1 92 ? -12.007 4.273 2.109 1.00 95.06 92 TRP A C 1
ATOM 681 O O . TRP A 1 92 ? -13.107 4.012 2.593 1.00 95.06 92 TRP A O 1
ATOM 691 N N . ILE A 1 93 ? -10.925 3.561 2.427 1.00 96.31 93 ILE A N 1
ATOM 692 C CA . ILE A 1 93 ? -10.956 2.422 3.353 1.00 96.31 93 ILE A CA 1
ATOM 693 C C . ILE A 1 93 ? -11.422 2.828 4.754 1.00 96.31 93 ILE A C 1
ATOM 695 O O . ILE A 1 93 ? -12.177 2.088 5.380 1.00 96.31 93 ILE A O 1
ATOM 699 N N . LEU A 1 94 ? -11.022 4.001 5.251 1.00 97.75 94 LEU A N 1
ATOM 700 C CA . LEU A 1 94 ? -11.502 4.508 6.540 1.00 97.75 94 LEU A CA 1
ATOM 701 C C 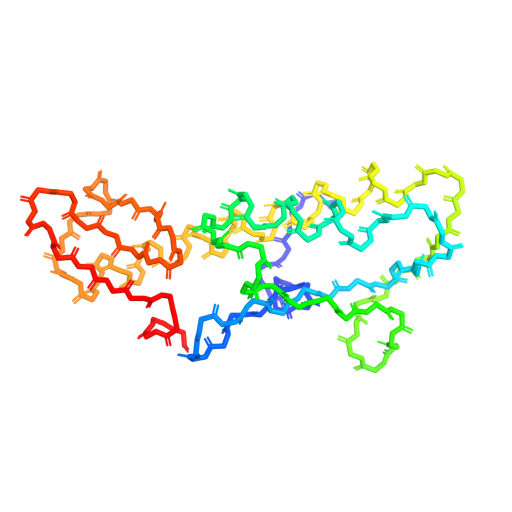. LEU A 1 94 ? -13.020 4.771 6.528 1.00 97.75 94 LEU A C 1
ATOM 703 O O . LEU A 1 94 ? -13.680 4.505 7.531 1.00 97.75 94 LEU A O 1
ATOM 707 N N . ASP A 1 95 ? -13.600 5.205 5.400 1.00 97.31 95 ASP A N 1
ATOM 708 C CA . ASP A 1 95 ? -15.059 5.387 5.272 1.00 97.31 95 ASP A CA 1
ATOM 709 C C . ASP A 1 95 ? -15.794 4.041 5.289 1.00 97.31 95 ASP A C 1
ATOM 711 O O . ASP A 1 95 ? -16.830 3.876 5.945 1.00 97.31 95 ASP A O 1
ATOM 715 N N . LEU A 1 96 ? -15.231 3.046 4.599 1.00 97.00 96 LEU A N 1
ATOM 716 C CA . LEU A 1 96 ? -15.746 1.679 4.604 1.00 97.00 96 LEU A CA 1
ATOM 717 C C . LEU A 1 96 ? -15.646 1.062 6.004 1.00 97.00 96 LEU A C 1
ATOM 719 O O . LEU A 1 96 ? -16.597 0.439 6.474 1.00 97.00 96 LEU A O 1
ATOM 723 N N . GLY A 1 97 ? -14.538 1.297 6.708 1.00 97.56 97 GLY A N 1
ATOM 724 C CA . GLY A 1 97 ? -14.338 0.869 8.089 1.00 97.56 97 GLY A CA 1
ATOM 725 C C . GLY A 1 97 ? -15.336 1.501 9.062 1.00 97.56 97 GLY A C 1
ATOM 726 O O . GLY A 1 97 ? -15.893 0.790 9.898 1.00 97.56 97 GLY A O 1
ATOM 727 N N . ALA A 1 98 ? -15.635 2.797 8.918 1.00 97.69 98 ALA A N 1
ATOM 728 C CA . ALA A 1 98 ? -16.662 3.491 9.707 1.00 97.69 98 ALA A CA 1
ATOM 729 C C . ALA A 1 98 ? -18.037 2.860 9.526 1.00 97.69 98 ALA A C 1
ATOM 731 O O . ALA A 1 98 ? -18.716 2.536 10.504 1.00 97.69 98 ALA A O 1
ATOM 732 N N . THR A 1 99 ? -18.394 2.578 8.275 1.00 97.06 99 THR A N 1
ATOM 733 C CA . THR A 1 99 ? -19.642 1.892 7.940 1.00 97.06 99 THR A CA 1
ATOM 734 C C . THR A 1 99 ? -19.670 0.471 8.512 1.00 97.06 99 THR A C 1
ATOM 736 O O . THR A 1 99 ? -20.655 0.073 9.130 1.00 97.06 99 THR A O 1
ATOM 739 N N . SER A 1 100 ? -18.579 -0.287 8.365 1.00 97.19 100 SER A N 1
ATOM 740 C CA . SER A 1 100 ? -18.481 -1.677 8.825 1.00 97.19 100 SER A CA 1
ATOM 741 C C . SER A 1 100 ? -18.492 -1.815 10.350 1.00 97.19 100 SER A C 1
ATOM 743 O O . SER A 1 100 ? -19.020 -2.802 10.864 1.00 97.19 100 SER A O 1
ATOM 745 N N . LEU A 1 101 ? -17.886 -0.878 11.083 1.00 96.56 101 LEU A N 1
ATOM 746 C CA . LEU A 1 101 ? -17.787 -0.918 12.547 1.00 96.56 101 LEU A CA 1
ATOM 747 C C . LEU A 1 101 ? -18.927 -0.162 13.248 1.00 96.56 101 LEU A C 1
ATOM 749 O O . LEU A 1 101 ? -19.118 -0.344 14.460 1.00 96.56 101 LEU A O 1
ATOM 753 N N . GLY A 1 102 ? -19.681 0.651 12.500 1.00 96.38 102 GLY A N 1
ATOM 754 C CA . GLY A 1 102 ? -20.776 1.479 13.002 1.00 96.38 102 GLY A CA 1
ATOM 755 C C . GLY A 1 102 ? -20.299 2.574 13.956 1.00 96.38 102 GLY A C 1
ATOM 756 O O . GLY A 1 102 ? -20.918 2.775 14.998 1.00 96.38 102 GLY A O 1
ATOM 757 N N . VAL A 1 103 ? -19.171 3.216 13.645 1.00 97.00 103 VAL A N 1
ATOM 758 C CA . VAL A 1 103 ? -18.556 4.283 14.460 1.00 97.00 103 VAL A CA 1
ATOM 759 C C . VAL A 1 103 ? -18.227 5.496 13.598 1.00 97.00 103 VAL A C 1
ATOM 761 O O . VAL A 1 103 ? -18.248 5.404 12.370 1.00 97.00 103 VAL A O 1
ATOM 764 N N . ASP A 1 104 ? -17.933 6.631 14.230 1.00 96.06 104 ASP A N 1
ATOM 765 C CA . ASP A 1 104 ? -17.532 7.832 13.503 1.00 96.06 104 ASP A CA 1
ATOM 766 C C . ASP A 1 104 ? -16.151 7.656 12.855 1.00 96.06 104 ASP A C 1
ATOM 768 O O . ASP A 1 104 ? -15.245 7.045 13.427 1.00 96.06 104 ASP A O 1
ATOM 772 N N . ARG A 1 105 ? -15.973 8.225 11.658 1.00 94.62 105 ARG A N 1
ATOM 773 C CA . ARG A 1 105 ? -14.701 8.189 10.924 1.00 94.62 105 ARG A CA 1
ATOM 774 C C . ARG A 1 105 ? -13.545 8.757 11.750 1.00 94.62 105 ARG A 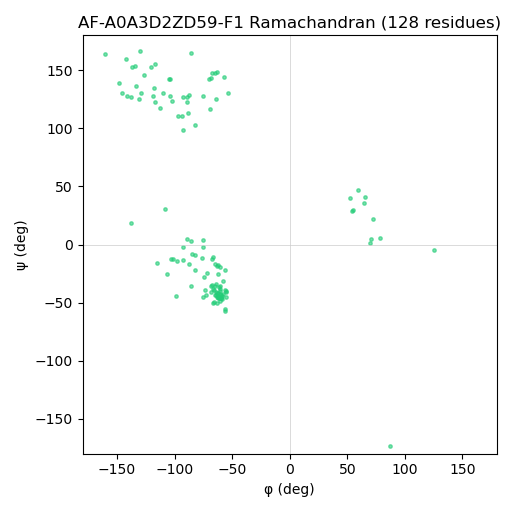C 1
ATOM 776 O O . ARG A 1 105 ? -12.439 8.233 11.679 1.00 94.62 105 ARG A O 1
ATOM 783 N N . GLY A 1 106 ? -13.783 9.827 12.507 1.00 95.81 106 GLY A N 1
ATOM 784 C CA . GLY A 1 106 ? -12.771 10.494 13.323 1.00 95.81 106 GLY A CA 1
ATOM 785 C C . GLY A 1 106 ? -12.268 9.655 14.498 1.00 95.81 106 GLY A C 1
ATOM 786 O O . GLY A 1 106 ? -11.254 10.005 15.093 1.00 95.81 106 GLY A O 1
ATOM 787 N N . GLU A 1 107 ? -12.942 8.549 14.819 1.00 96.00 107 GLU A N 1
ATOM 788 C CA . GLU A 1 107 ? -12.525 7.599 15.855 1.00 96.00 107 GLU A CA 1
ATOM 789 C C . GLU A 1 107 ? -11.665 6.451 15.292 1.00 96.00 107 GLU A C 1
ATOM 791 O O . GLU A 1 107 ? -11.210 5.581 16.042 1.00 96.00 107 GLU A O 1
ATOM 796 N N . LEU A 1 108 ? -11.449 6.423 13.973 1.00 97.94 108 LEU A N 1
ATOM 797 C CA . LEU A 1 108 ? -10.748 5.349 13.283 1.00 97.94 10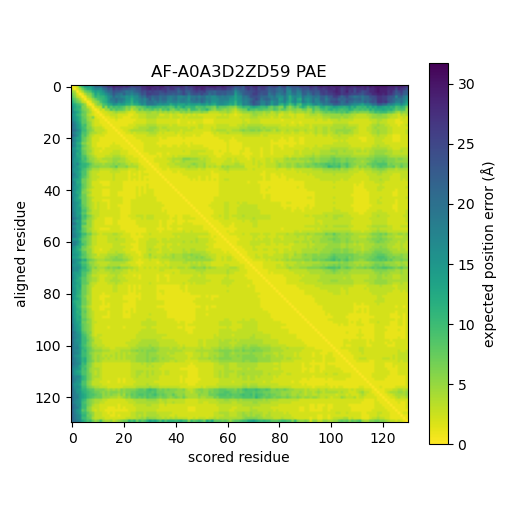8 LEU A CA 1
ATOM 798 C C . LEU A 1 108 ? -9.336 5.733 12.880 1.00 97.94 108 LEU A C 1
ATOM 800 O O . LEU A 1 108 ? -9.069 6.826 12.387 1.00 97.94 108 LEU A O 1
ATOM 804 N N . GLU A 1 109 ? -8.448 4.755 12.991 1.00 97.44 109 GLU A N 1
ATOM 805 C CA . GLU A 1 109 ? -7.070 4.864 12.545 1.00 97.44 109 GLU A CA 1
ATOM 806 C C . GLU A 1 109 ? -6.709 3.716 11.604 1.00 97.44 109 GLU A C 1
ATOM 808 O O . GLU A 1 109 ? -7.168 2.583 11.746 1.00 97.44 109 GLU A O 1
ATOM 813 N N . ALA A 1 110 ? -5.860 4.025 10.632 1.00 97.88 110 ALA A N 1
ATOM 814 C CA . ALA A 1 110 ? -5.244 3.063 9.732 1.00 97.88 110 ALA A CA 1
ATOM 815 C C . ALA A 1 110 ? -3.947 2.545 10.367 1.00 97.88 110 ALA A C 1
ATOM 817 O O . ALA A 1 110 ? -2.994 3.311 10.528 1.00 97.88 110 ALA A O 1
ATOM 818 N N . ILE A 1 111 ? -3.903 1.265 10.733 1.00 97.62 111 ILE A N 1
ATOM 819 C CA . ILE A 1 111 ? -2.756 0.644 11.404 1.00 97.62 111 ILE A CA 1
ATOM 820 C C . ILE A 1 111 ? -2.566 -0.768 10.861 1.00 97.62 111 ILE A C 1
ATOM 822 O O . ILE A 1 111 ? -3.495 -1.570 10.879 1.00 97.62 111 ILE A O 1
ATOM 826 N N . ASP A 1 112 ? -1.349 -1.075 10.418 1.00 96.75 112 ASP A N 1
ATOM 827 C CA . ASP A 1 112 ? -0.911 -2.427 10.049 1.00 96.75 112 ASP A CA 1
ATOM 828 C C . ASP A 1 112 ? -1.833 -3.153 9.042 1.00 96.75 112 ASP A C 1
ATOM 830 O O . ASP A 1 112 ? -2.125 -4.340 9.157 1.00 96.75 112 ASP A O 1
ATOM 834 N N . GLY A 1 113 ? -2.346 -2.424 8.044 1.00 97.06 113 GLY A N 1
ATOM 835 C CA . GLY A 1 113 ? -3.283 -2.967 7.053 1.00 97.06 113 GLY A CA 1
ATOM 836 C C . GLY A 1 113 ? -4.694 -3.229 7.579 1.00 97.06 113 GLY A C 1
ATOM 837 O O . GLY A 1 113 ? -5.436 -4.018 6.987 1.00 97.06 113 GLY A O 1
ATOM 838 N N . ALA A 1 114 ? -5.079 -2.571 8.671 1.00 98.00 114 ALA A N 1
ATOM 839 C CA . ALA A 1 114 ? -6.414 -2.626 9.239 1.00 98.00 114 ALA A CA 1
ATOM 840 C C . ALA A 1 114 ? -6.934 -1.235 9.619 1.00 98.00 114 ALA A C 1
ATOM 842 O O . ALA A 1 114 ? -6.178 -0.315 9.930 1.00 98.00 114 ALA A O 1
ATOM 843 N N . VAL A 1 115 ? -8.258 -1.098 9.614 1.00 98.31 115 VAL A N 1
ATOM 844 C CA . VAL A 1 115 ? -8.956 0.026 10.235 1.00 98.31 115 VAL A CA 1
ATOM 845 C C . VAL A 1 115 ? -9.252 -0.348 11.680 1.00 98.31 115 VAL A C 1
ATOM 847 O O . VAL A 1 115 ? -9.893 -1.367 11.940 1.00 98.31 115 VAL A O 1
ATOM 850 N N . VAL A 1 116 ? -8.774 0.459 12.620 1.00 98.38 116 VAL A N 1
ATOM 851 C CA . VAL A 1 116 ? -8.830 0.202 14.060 1.00 98.38 116 VAL A CA 1
ATOM 852 C C . VAL A 1 116 ? -9.641 1.296 14.741 1.00 98.38 116 VAL A C 1
ATOM 854 O O . VAL A 1 116 ? -9.352 2.477 14.588 1.00 98.38 116 VAL A O 1
ATOM 857 N N . HIS A 1 117 ? -10.636 0.901 15.532 1.00 98.00 117 HIS A N 1
ATOM 858 C CA . HIS A 1 117 ? -11.355 1.801 16.426 1.00 98.00 117 HIS A CA 1
ATOM 859 C C . HIS A 1 117 ? -10.698 1.780 17.812 1.00 98.00 117 HIS A C 1
ATOM 861 O O . HIS A 1 117 ? -10.969 0.879 18.617 1.00 98.00 117 HIS A O 1
ATOM 867 N N . ALA A 1 118 ? -9.851 2.776 18.093 1.00 90.44 118 ALA A N 1
ATOM 868 C CA . ALA A 1 118 ? -8.971 2.801 19.266 1.00 90.44 118 ALA A CA 1
ATOM 869 C C . ALA A 1 118 ? -9.721 2.641 20.600 1.00 90.44 118 ALA A C 1
ATOM 871 O O . ALA A 1 118 ? -9.279 1.897 21.474 1.00 90.44 118 ALA A O 1
ATOM 872 N N . THR A 1 119 ? -10.893 3.265 20.737 1.00 92.38 119 THR A N 1
ATOM 873 C CA . THR A 1 119 ? -11.676 3.240 21.982 1.00 92.38 119 THR A CA 1
ATOM 874 C C . THR A 1 119 ? -12.217 1.849 22.313 1.00 92.38 119 THR A C 1
ATOM 876 O O . THR A 1 119 ? -12.259 1.460 23.478 1.00 92.38 119 THR A O 1
ATOM 879 N N . SER A 1 120 ? -12.645 1.085 21.301 1.00 94.00 120 SER A N 1
ATOM 880 C CA . SER A 1 120 ? -13.234 -0.249 21.515 1.00 94.00 120 SER A CA 1
ATOM 881 C C . SER A 1 120 ? -12.259 -1.409 21.307 1.00 94.00 120 SER A C 1
ATOM 883 O O . SER A 1 120 ? -12.597 -2.543 21.631 1.00 94.00 120 SER A O 1
ATOM 885 N N . GLY A 1 121 ? -11.099 -1.156 20.694 1.00 93.25 121 GLY A N 1
ATOM 886 C CA . GLY A 1 121 ? -10.153 -2.191 20.266 1.00 93.25 121 GLY A CA 1
ATOM 887 C C . GLY A 1 121 ? -10.633 -3.056 19.092 1.00 93.25 121 GLY A C 1
ATOM 888 O O . GLY A 1 121 ? -9.925 -3.973 18.686 1.00 93.25 121 GLY A O 1
ATOM 889 N N . ARG A 1 122 ? -11.825 -2.794 18.534 1.00 96.81 122 ARG A N 1
ATOM 890 C CA . ARG A 1 122 ? -12.323 -3.481 17.333 1.00 96.81 122 ARG A CA 1
ATOM 891 C C . ARG A 1 122 ? -11.526 -3.045 16.108 1.00 96.81 122 ARG A C 1
ATOM 893 O O . ARG A 1 122 ? -11.206 -1.865 15.965 1.00 96.81 122 ARG A O 1
ATOM 900 N N . SER A 1 123 ? -11.276 -3.982 15.206 1.00 97.38 123 SER A N 1
ATOM 901 C CA . SER A 1 123 ? -10.600 -3.714 13.943 1.00 97.38 123 SER A CA 1
ATOM 902 C C . SER A 1 123 ? -11.181 -4.536 12.799 1.00 97.38 123 SER A C 1
ATOM 904 O O . SER A 1 123 ? -11.840 -5.556 13.011 1.00 97.38 123 SER A O 1
ATOM 906 N N . VAL A 1 124 ? -10.934 -4.071 11.579 1.00 97.81 124 VAL A N 1
ATOM 907 C CA . VAL A 1 124 ? -11.269 -4.766 10.337 1.00 97.81 124 VAL A CA 1
ATOM 908 C C . VAL A 1 124 ? -10.101 -4.628 9.362 1.00 97.81 124 VAL A C 1
ATOM 910 O O . VAL A 1 124 ? -9.601 -3.529 9.126 1.00 97.81 124 VAL A O 1
ATOM 913 N N . ALA A 1 125 ? -9.618 -5.751 8.831 1.00 98.00 125 ALA A N 1
ATOM 914 C CA . ALA A 1 125 ? -8.522 -5.758 7.865 1.00 98.00 125 ALA A CA 1
ATOM 915 C C . ALA A 1 125 ? -8.964 -5.118 6.541 1.00 98.00 125 ALA A C 1
ATOM 917 O O . ALA A 1 125 ? -10.113 -5.281 6.136 1.00 98.00 125 ALA A O 1
ATOM 918 N N . TYR A 1 126 ? -8.049 -4.455 5.830 1.00 97.38 126 TYR A N 1
ATOM 919 C CA . TYR A 1 126 ? -8.364 -3.795 4.556 1.00 97.38 126 TYR A CA 1
ATOM 920 C C . TYR A 1 126 ? -8.989 -4.747 3.538 1.00 97.38 126 TYR A C 1
ATOM 922 O O . TYR A 1 126 ? -9.973 -4.392 2.906 1.00 97.38 126 TYR A O 1
ATOM 930 N N . GLY A 1 127 ? -8.478 -5.978 3.447 1.00 95.31 127 GLY A N 1
ATOM 931 C CA . GLY A 1 127 ? -9.010 -6.988 2.531 1.00 95.31 127 GLY A CA 1
ATOM 932 C C . GLY A 1 127 ? -10.455 -7.415 2.819 1.00 95.31 127 GLY A C 1
ATOM 933 O O . GLY A 1 127 ? -11.114 -7.942 1.939 1.00 95.31 127 GLY A O 1
ATOM 934 N N . ALA A 1 128 ? -10.981 -7.170 4.024 1.00 96.31 128 ALA A N 1
ATOM 935 C CA . ALA A 1 128 ? -12.392 -7.422 4.328 1.00 96.31 128 ALA A CA 1
ATOM 936 C C . ALA A 1 128 ? -13.311 -6.248 3.937 1.00 96.31 128 ALA A C 1
ATOM 938 O O . ALA A 1 128 ? -14.531 -6.376 4.029 1.00 96.31 128 ALA A O 1
ATOM 939 N N . LEU A 1 129 ? -12.738 -5.104 3.547 1.00 92.88 129 LEU A N 1
ATOM 940 C CA . LEU A 1 129 ? -13.457 -3.894 3.140 1.00 92.88 129 LEU A CA 1
ATOM 941 C C . LEU A 1 129 ? -13.468 -3.687 1.618 1.00 92.88 129 LEU A C 1
ATOM 943 O O . LEU A 1 129 ? -14.213 -2.836 1.141 1.00 92.88 129 LEU A O 1
ATOM 947 N N . THR A 1 130 ? -12.646 -4.429 0.877 1.00 82.38 130 THR A N 1
ATOM 948 C CA . THR A 1 130 ? -12.436 -4.312 -0.576 1.00 82.38 130 THR A CA 1
ATOM 949 C C . THR A 1 130 ? -12.892 -5.565 -1.293 1.00 82.38 130 THR A C 1
ATOM 951 O O . THR A 1 130 ? -13.573 -5.427 -2.330 1.00 82.38 130 THR A O 1
#

Sequence (130 aa):
ATGVDEGQIGAWLHIGEKGVVTICTGKVEVGQNIRTSLAQAVADELRVPLEHTVMIMGDTDLVPYDRGTYGSRSTPTMAPQLRRAAAAAREWILDLGATSLGVDRGELEAIDGAVVHATSGRSVAYGALT

Nearest PDB structures (foldseek):
  8uem-assembly1_D  TM=8.985E-01  e=1.081E-07  Mycolicibacterium smegmatis MC2 155
  1rm6-assembly1_D  TM=9.115E-01  e=3.020E-07  Thauera aromatica
  1zxi-assembly1_B  TM=8.671E-01  e=4.340E-07  Afipia carboxidovorans OM5
  1n63-assembly1_E  TM=8.579E-01  e=5.871E-07  Afipia carboxidovorans OM5
  1ffv-assembly1_B  TM=8.845E-01  e=7.942E-07  Hydrogenophaga pseudoflava

Foldseek 3Di:
DPDDDPVCLVQAWDQALVRAIEGADQEDDDPPPLVQVLLVLLCVLQQADSVSYDYDYNPPVRHDDDPYDDDPVSCVPRSVVSSVSSNVLSLVLLVLFCVVVVHDSVQWDRHHQWIARVVVRDIDGSSNSD